Protein AF-A0AAE9YC35-F1 (afdb_monomer_lite)

Secondary structure (DSSP, 8-state):
-HHHHHHHHHHHHHHHHHHHHHHHHHHHHHHHHHHHHHHHHHHHHHHHHHTSHHHHHHHHHHHH----TT--PPP-PPPPPPPP---SSTTSTTHHHHHT-

Structure (mmCIF, N/CA/C/O backbone):
data_AF-A0AAE9YC35-F1
#
_entry.id   AF-A0AAE9YC35-F1
#
loop_
_atom_site.group_PDB
_atom_site.id
_atom_site.type_symbol
_atom_site.label_atom_id
_atom_site.label_alt_id
_atom_site.label_comp_id
_atom_site.label_asym_id
_atom_site.label_entity_id
_atom_site.label_seq_id
_atom_site.pdbx_PDB_ins_code
_atom_site.Cartn_x
_atom_site.Cartn_y
_atom_site.Cartn_z
_atom_site.occupancy
_atom_site.B_iso_or_equiv
_atom_site.auth_seq_id
_atom_site.auth_comp_id
_atom_site.auth_asym_id
_atom_site.auth_atom_id
_atom_site.pdbx_PDB_model_num
ATOM 1 N N . MET A 1 1 ? 42.545 -14.565 -51.411 1.00 57.22 1 MET A N 1
ATOM 2 C CA . MET A 1 1 ? 41.348 -13.727 -51.149 1.00 57.22 1 MET A CA 1
ATOM 3 C C . MET A 1 1 ? 40.329 -14.359 -50.202 1.00 57.22 1 MET A C 1
ATOM 5 O O . MET A 1 1 ? 39.731 -13.610 -49.448 1.00 57.22 1 MET A O 1
ATOM 9 N N . SER A 1 2 ? 40.137 -15.685 -50.183 1.00 68.69 2 SER A N 1
ATOM 10 C CA . SER A 1 2 ? 39.077 -16.308 -49.362 1.00 68.69 2 SER A CA 1
ATOM 11 C C . SER A 1 2 ? 39.253 -16.124 -47.839 1.00 68.69 2 SER A C 1
ATOM 13 O O . SER A 1 2 ? 38.322 -15.732 -47.146 1.00 68.69 2 SER A O 1
ATOM 15 N N . VAL A 1 3 ? 40.475 -16.287 -47.317 1.00 72.69 3 VAL A N 1
ATOM 16 C CA . VAL A 1 3 ? 40.760 -16.186 -45.867 1.00 72.69 3 VAL A CA 1
ATOM 17 C C . VAL A 1 3 ? 40.514 -14.776 -45.306 1.00 72.69 3 VAL A C 1
ATOM 19 O O . VAL A 1 3 ? 40.050 -14.628 -44.180 1.00 72.69 3 VAL A O 1
ATOM 22 N N . VAL A 1 4 ? 40.758 -13.735 -46.108 1.00 73.44 4 VAL A N 1
ATOM 23 C CA . VAL A 1 4 ? 40.560 -12.330 -45.704 1.00 73.44 4 VAL A CA 1
ATOM 24 C C . VAL A 1 4 ? 39.069 -11.994 -45.583 1.00 73.44 4 VAL A C 1
ATOM 26 O O . VAL A 1 4 ? 38.671 -11.325 -44.636 1.00 73.44 4 VAL A O 1
ATOM 29 N N . LEU A 1 5 ? 38.233 -12.512 -46.489 1.00 70.88 5 LEU A N 1
ATOM 30 C CA . LEU A 1 5 ? 36.776 -12.341 -46.440 1.00 70.88 5 LEU A CA 1
ATOM 31 C C . LEU A 1 5 ? 36.150 -13.048 -45.233 1.00 70.88 5 LEU A C 1
ATOM 33 O O . LEU A 1 5 ? 35.297 -12.472 -44.563 1.00 70.88 5 LEU A O 1
ATOM 37 N N . VAL A 1 6 ? 36.604 -14.266 -44.923 1.00 71.88 6 VAL A N 1
ATOM 38 C CA . VAL A 1 6 ? 36.142 -15.015 -43.743 1.00 71.88 6 VAL A CA 1
ATOM 39 C C . VAL A 1 6 ? 36.561 -14.311 -42.450 1.00 71.88 6 VAL A C 1
ATOM 41 O O . VAL A 1 6 ? 35.737 -14.151 -41.553 1.00 71.88 6 VAL A O 1
ATOM 44 N N . GLY A 1 7 ? 37.801 -13.817 -42.371 1.00 70.94 7 GLY A N 1
ATOM 45 C CA . GLY A 1 7 ? 38.269 -13.028 -41.228 1.00 70.94 7 GLY A CA 1
ATOM 46 C C . GLY A 1 7 ? 37.459 -11.744 -41.017 1.00 70.94 7 GLY A C 1
ATOM 47 O O . GLY A 1 7 ? 37.077 -11.439 -39.891 1.00 70.94 7 GLY A O 1
ATOM 48 N N . PHE A 1 8 ? 37.121 -11.026 -42.092 1.00 69.00 8 PHE A N 1
ATOM 49 C CA . PHE A 1 8 ? 36.329 -9.794 -42.010 1.00 69.00 8 PHE A CA 1
ATOM 50 C C . PHE A 1 8 ? 34.870 -10.051 -41.596 1.00 69.00 8 PHE A C 1
ATOM 52 O O . PHE A 1 8 ? 34.313 -9.309 -40.790 1.00 69.00 8 PHE A O 1
ATOM 59 N N . LEU A 1 9 ? 34.259 -11.135 -42.087 1.00 62.62 9 LEU A N 1
ATOM 60 C CA . LEU A 1 9 ? 32.922 -11.573 -41.668 1.00 62.62 9 LEU A CA 1
ATOM 61 C C . LEU A 1 9 ? 32.880 -11.952 -40.184 1.00 62.62 9 LEU A C 1
ATOM 63 O O . LEU A 1 9 ? 31.951 -11.559 -39.480 1.00 62.62 9 LEU A O 1
ATOM 67 N N . LEU A 1 10 ? 33.891 -12.674 -39.697 1.00 62.41 10 LEU A N 1
ATOM 68 C CA . LEU A 1 10 ? 33.982 -13.058 -38.288 1.00 62.41 10 LEU A CA 1
ATOM 69 C C . LEU A 1 10 ? 34.192 -11.844 -37.372 1.00 62.41 10 LEU A C 1
ATOM 71 O O . LEU A 1 10 ? 33.577 -11.773 -36.314 1.00 62.41 10 LEU A O 1
ATOM 75 N N . VAL A 1 11 ? 34.988 -10.857 -37.788 1.00 65.06 11 VAL A N 1
ATOM 76 C CA . VAL A 1 11 ? 35.226 -9.637 -36.997 1.00 65.06 11 VAL A CA 1
ATOM 77 C C . VAL A 1 11 ? 34.066 -8.638 -37.088 1.00 65.06 11 VAL A C 1
ATOM 79 O O . VAL A 1 11 ? 33.848 -7.898 -36.142 1.00 65.06 11 VAL A O 1
ATOM 82 N N . GLY A 1 12 ? 33.289 -8.601 -38.175 1.00 61.53 12 GLY A N 1
ATOM 83 C CA . GLY A 1 12 ? 32.176 -7.651 -38.333 1.00 61.53 12 GLY A CA 1
ATOM 84 C C . GLY A 1 12 ? 30.815 -8.157 -37.836 1.00 61.53 12 GLY A C 1
ATOM 85 O O . GLY A 1 12 ? 30.047 -7.407 -37.233 1.00 61.53 1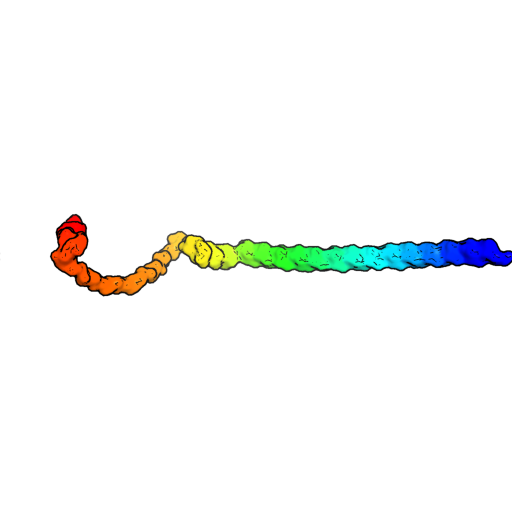2 GLY A O 1
ATOM 86 N N . VAL A 1 13 ? 30.489 -9.433 -38.066 1.00 62.88 13 VAL A N 1
ATOM 87 C CA . VAL A 1 13 ? 29.153 -9.992 -37.765 1.00 62.88 13 VAL A CA 1
ATOM 88 C C . VAL A 1 13 ? 29.037 -10.477 -36.320 1.00 62.88 13 VAL A C 1
ATOM 90 O O . VAL A 1 13 ? 27.970 -10.392 -35.716 1.00 62.88 13 VAL A O 1
ATOM 93 N N . PHE A 1 14 ? 30.125 -10.981 -35.740 1.00 63.44 14 PHE A N 1
ATOM 94 C CA . PHE A 1 14 ? 30.107 -11.515 -34.379 1.00 63.44 14 PHE A CA 1
ATOM 95 C C . PHE A 1 14 ? 29.926 -10.433 -33.294 1.00 63.44 14 PHE A C 1
ATOM 97 O O . PHE A 1 14 ? 29.036 -10.601 -32.456 1.00 63.44 14 PHE A O 1
ATOM 104 N N . PRO A 1 15 ? 30.653 -9.292 -33.304 1.00 67.12 15 PRO A N 1
ATOM 105 C CA . PRO A 1 15 ? 30.427 -8.247 -32.304 1.00 67.12 15 PRO A CA 1
ATOM 106 C C . PRO A 1 15 ? 29.090 -7.527 -32.490 1.00 67.12 15 PRO A C 1
ATOM 108 O O . PRO A 1 15 ? 28.491 -7.112 -31.505 1.00 67.12 15 PRO A O 1
ATOM 111 N N . THR A 1 16 ? 28.575 -7.414 -33.719 1.00 72.44 16 THR A N 1
ATOM 112 C CA . THR A 1 16 ? 27.278 -6.762 -33.966 1.00 72.44 16 THR A CA 1
ATOM 113 C C . THR A 1 16 ? 26.112 -7.593 -33.437 1.00 72.44 16 THR A C 1
ATOM 115 O O . THR A 1 16 ? 25.233 -7.041 -32.780 1.00 72.44 16 THR A O 1
ATOM 118 N N . ARG A 1 17 ? 26.124 -8.921 -33.621 1.00 76.56 17 ARG A N 1
ATOM 119 C CA . ARG A 1 17 ? 25.105 -9.811 -33.032 1.00 76.56 17 ARG A CA 1
ATOM 120 C C . ARG A 1 17 ? 25.160 -9.847 -31.507 1.00 76.56 17 ARG A C 1
ATOM 122 O O . ARG A 1 17 ? 24.116 -9.767 -30.873 1.00 76.56 17 ARG A O 1
ATOM 129 N N . ALA A 1 18 ? 26.355 -9.937 -30.924 1.00 79.69 18 ALA A N 1
ATOM 130 C CA . ALA A 1 18 ? 26.516 -9.936 -29.470 1.00 79.69 18 ALA A CA 1
ATOM 131 C C . ALA A 1 18 ? 26.100 -8.596 -28.838 1.00 79.69 18 ALA A C 1
ATOM 133 O O . ALA A 1 18 ? 25.555 -8.572 -27.738 1.00 79.69 18 ALA A O 1
ATOM 134 N N . TRP A 1 19 ? 26.343 -7.475 -29.519 1.00 81.06 19 TRP A N 1
ATOM 135 C CA . TRP A 1 19 ? 25.903 -6.156 -29.069 1.00 81.06 19 TRP A CA 1
ATOM 136 C C . TRP A 1 19 ? 24.382 -5.987 -29.150 1.00 81.06 19 TRP A C 1
ATOM 138 O O . TRP A 1 19 ? 23.787 -5.475 -28.208 1.00 81.06 19 TRP A O 1
ATOM 148 N N . LEU A 1 20 ? 23.745 -6.453 -30.232 1.00 85.94 20 LEU A N 1
ATOM 149 C CA . LEU A 1 20 ? 22.281 -6.452 -30.345 1.00 85.94 20 LEU A CA 1
ATOM 150 C C . LEU A 1 20 ? 21.639 -7.320 -29.255 1.00 85.94 20 LEU A C 1
ATOM 152 O O . LEU A 1 20 ? 20.776 -6.833 -28.538 1.00 85.94 20 LEU A O 1
ATOM 156 N N . ALA A 1 21 ? 22.141 -8.540 -29.043 1.00 84.69 21 ALA A N 1
ATOM 157 C CA . ALA A 1 21 ? 21.639 -9.423 -27.990 1.00 84.69 21 ALA A CA 1
ATOM 158 C C . ALA A 1 21 ? 21.775 -8.811 -26.582 1.00 84.69 21 ALA A C 1
ATOM 160 O O . ALA A 1 21 ? 20.846 -8.890 -25.787 1.00 84.69 21 ALA A O 1
ATOM 161 N N . GLN A 1 22 ? 22.899 -8.145 -26.283 1.00 82.81 22 GLN A N 1
ATOM 162 C CA . GLN A 1 22 ? 23.077 -7.435 -25.008 1.00 82.81 22 GLN A CA 1
ATOM 163 C C . GLN A 1 22 ? 22.105 -6.262 -24.842 1.00 82.81 22 GLN A C 1
ATOM 165 O O . GLN A 1 22 ? 21.657 -5.996 -23.731 1.00 82.81 22 GLN A O 1
ATOM 170 N N . ARG A 1 23 ? 21.784 -5.541 -25.924 1.00 90.06 23 ARG A N 1
ATOM 171 C CA . ARG A 1 23 ? 20.793 -4.457 -25.879 1.00 90.06 23 ARG A CA 1
ATOM 172 C C . ARG A 1 23 ? 19.390 -4.985 -25.631 1.00 90.06 23 ARG A C 1
ATOM 174 O O . ARG A 1 23 ? 18.676 -4.387 -24.834 1.00 90.06 23 ARG A O 1
ATOM 181 N N . ASP A 1 24 ? 19.025 -6.078 -26.289 1.00 90.75 24 ASP A N 1
ATOM 182 C CA . ASP A 1 24 ? 17.718 -6.708 -26.119 1.00 90.75 24 ASP A CA 1
ATOM 183 C C . ASP A 1 24 ? 17.563 -7.243 -24.690 1.00 90.75 24 ASP A C 1
ATOM 185 O O . ASP A 1 24 ? 16.549 -6.989 -24.045 1.00 90.75 24 ASP A O 1
ATOM 189 N N . GLU A 1 25 ? 18.599 -7.893 -24.150 1.00 90.69 25 GLU A N 1
ATOM 190 C CA . GLU A 1 25 ? 18.604 -8.343 -22.757 1.00 90.69 25 GLU A CA 1
ATOM 191 C C . GLU A 1 25 ? 18.510 -7.163 -21.783 1.00 90.69 25 GLU A C 1
ATOM 193 O O . GLU A 1 25 ? 17.713 -7.200 -20.850 1.00 90.69 25 GLU A O 1
ATOM 198 N N . LEU A 1 26 ? 19.251 -6.076 -22.022 1.00 94.19 26 LEU A N 1
ATOM 199 C CA . LEU A 1 26 ? 19.155 -4.881 -21.189 1.00 94.19 26 LEU A CA 1
ATOM 200 C C . LEU A 1 26 ? 17.752 -4.258 -21.240 1.00 94.19 26 LEU A C 1
ATOM 202 O O . LEU A 1 26 ? 17.246 -3.855 -20.196 1.00 94.19 26 LEU A O 1
ATOM 206 N N . SER A 1 27 ? 17.122 -4.202 -22.418 1.00 94.69 27 SER A N 1
ATOM 207 C CA . SER A 1 27 ? 15.745 -3.714 -22.582 1.00 94.69 27 SER A CA 1
ATOM 208 C C . SER A 1 27 ? 14.759 -4.576 -21.801 1.00 94.69 27 SER A C 1
ATOM 210 O O . SER A 1 27 ? 13.998 -4.048 -20.998 1.00 94.69 27 SER A O 1
ATOM 212 N N . ALA A 1 28 ? 14.834 -5.899 -21.962 1.00 95.12 28 ALA A N 1
ATOM 213 C CA . ALA A 1 28 ? 13.961 -6.836 -21.261 1.00 95.12 28 ALA A CA 1
ATOM 214 C C . ALA A 1 28 ? 14.093 -6.714 -19.735 1.00 95.12 28 ALA A C 1
ATOM 216 O O . ALA A 1 28 ? 13.096 -6.731 -19.022 1.00 95.12 28 ALA A O 1
ATOM 217 N N . ARG A 1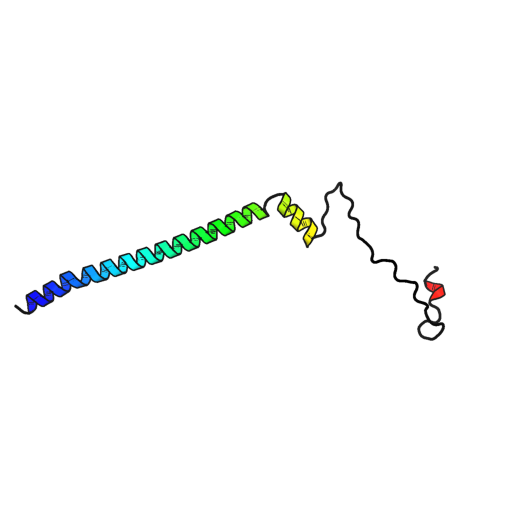 29 ? 15.318 -6.524 -19.225 1.00 95.69 29 ARG A N 1
ATOM 218 C CA . ARG A 1 29 ? 15.555 -6.296 -17.791 1.00 95.69 29 ARG A CA 1
ATOM 219 C C . ARG A 1 29 ? 14.992 -4.968 -17.295 1.00 95.69 29 ARG A C 1
ATOM 221 O O . ARG A 1 29 ? 14.488 -4.918 -16.182 1.00 95.69 29 ARG A O 1
ATOM 228 N N . HIS A 1 30 ? 15.083 -3.900 -18.087 1.00 96.81 30 HIS A N 1
ATOM 229 C CA . HIS A 1 30 ? 14.475 -2.618 -17.715 1.00 96.81 30 HIS A CA 1
ATOM 230 C C . HIS A 1 30 ? 12.947 -2.702 -17.704 1.00 96.81 30 HIS A C 1
ATOM 232 O O . HIS A 1 30 ? 12.324 -2.129 -16.820 1.00 96.81 30 HIS A O 1
ATOM 238 N N . GLU A 1 31 ? 12.350 -3.425 -18.652 1.00 97.56 31 GLU A N 1
ATOM 239 C CA . GLU A 1 31 ? 10.905 -3.673 -18.672 1.00 97.56 31 GLU A CA 1
ATOM 240 C C . GLU A 1 31 ? 10.455 -4.486 -17.452 1.00 97.56 31 GLU A C 1
ATOM 242 O O . GLU A 1 31 ? 9.472 -4.128 -16.809 1.00 97.56 31 GLU A O 1
ATOM 247 N N . GLU A 1 32 ? 11.200 -5.536 -17.092 1.00 97.19 32 GLU A N 1
ATOM 248 C CA . GLU A 1 32 ? 10.954 -6.330 -15.883 1.00 97.19 32 GLU A CA 1
ATOM 249 C C . GLU A 1 32 ? 11.045 -5.470 -14.614 1.00 97.19 32 GLU A C 1
ATOM 251 O O . GLU A 1 32 ? 10.154 -5.525 -13.769 1.00 97.19 32 GLU A O 1
ATOM 256 N N . LEU A 1 33 ? 12.083 -4.635 -14.497 1.00 98.19 33 LEU A N 1
ATOM 257 C CA . LEU A 1 33 ? 12.237 -3.717 -13.366 1.00 98.19 33 LEU A CA 1
ATOM 258 C C . LEU A 1 33 ? 11.088 -2.712 -13.283 1.00 98.19 33 LEU A C 1
ATOM 260 O O . LEU A 1 33 ? 10.506 -2.563 -12.216 1.00 98.19 33 LEU A O 1
ATOM 264 N N . ALA A 1 34 ? 10.715 -2.080 -14.396 1.00 98.19 34 ALA A N 1
ATOM 265 C CA . ALA A 1 34 ? 9.616 -1.118 -14.416 1.00 98.19 34 ALA A CA 1
ATOM 266 C C . ALA A 1 34 ? 8.273 -1.760 -14.024 1.00 98.19 34 ALA A C 1
ATOM 268 O O . ALA A 1 34 ? 7.452 -1.126 -13.363 1.00 98.19 34 ALA A O 1
ATOM 269 N N . ALA A 1 35 ? 8.045 -3.021 -14.409 1.00 98.19 35 ALA A N 1
ATOM 270 C CA . ALA A 1 35 ? 6.859 -3.766 -13.995 1.00 98.19 35 ALA A CA 1
ATOM 271 C C . ALA A 1 35 ? 6.859 -4.051 -12.484 1.00 98.19 35 ALA A C 1
ATOM 273 O O . ALA A 1 35 ? 5.832 -3.873 -11.832 1.00 98.19 35 ALA A O 1
ATOM 274 N N . LEU A 1 36 ? 8.007 -4.447 -11.925 1.00 98.44 36 LEU A N 1
ATOM 275 C CA . LEU A 1 36 ? 8.157 -4.696 -10.488 1.00 98.44 36 LEU A CA 1
ATOM 276 C C . LEU A 1 36 ? 8.015 -3.417 -9.657 1.00 98.44 36 LEU A C 1
ATOM 278 O O . LEU A 1 36 ? 7.358 -3.445 -8.623 1.00 98.44 36 LEU A O 1
ATOM 282 N N . GLU A 1 37 ? 8.594 -2.304 -10.107 1.00 98.38 37 GLU A N 1
ATOM 283 C CA . GLU A 1 37 ? 8.449 -0.994 -9.458 1.00 98.38 37 GLU A CA 1
ATOM 284 C C . GLU A 1 37 ? 6.980 -0.550 -9.451 1.00 98.38 37 GLU A C 1
ATOM 286 O O . GLU A 1 37 ? 6.460 -0.149 -8.417 1.00 98.38 37 GLU A O 1
ATOM 291 N N . GLN A 1 38 ? 6.263 -0.723 -10.566 1.00 98.44 38 GLN A N 1
ATOM 292 C CA . GLN A 1 38 ? 4.832 -0.416 -10.622 1.00 98.44 38 GLN A CA 1
ATOM 293 C C . GLN A 1 38 ? 3.997 -1.295 -9.675 1.00 98.44 38 GLN A C 1
ATOM 295 O O . GLN A 1 38 ? 3.044 -0.810 -9.063 1.00 98.44 38 GLN A O 1
ATOM 300 N N . GLU A 1 39 ? 4.316 -2.587 -9.565 1.00 98.19 39 GLU A N 1
ATOM 301 C CA . GLU A 1 39 ? 3.645 -3.480 -8.616 1.00 98.19 39 GLU A CA 1
ATOM 302 C C . GLU A 1 39 ? 3.949 -3.080 -7.168 1.00 98.19 39 GLU A C 1
ATOM 304 O O . GLU A 1 39 ? 3.040 -3.050 -6.336 1.00 98.19 39 GLU A O 1
ATOM 309 N N . GLN A 1 40 ? 5.203 -2.727 -6.878 1.00 98.25 40 GLN A N 1
ATOM 310 C CA . GLN A 1 40 ? 5.610 -2.230 -5.570 1.00 98.25 40 GLN A CA 1
ATOM 311 C C . GLN A 1 40 ? 4.828 -0.967 -5.196 1.00 98.25 40 GLN A C 1
ATOM 313 O O . GLN A 1 40 ? 4.205 -0.958 -4.135 1.00 98.25 40 GLN A O 1
ATOM 318 N N . ASP A 1 41 ? 4.795 0.044 -6.067 1.00 98.44 41 ASP A N 1
ATOM 319 C CA . ASP A 1 41 ? 4.069 1.298 -5.833 1.00 98.44 41 ASP A CA 1
ATOM 320 C C . ASP A 1 41 ? 2.585 1.029 -5.532 1.00 98.44 41 ASP A C 1
ATOM 322 O O . ASP A 1 41 ? 2.009 1.572 -4.587 1.00 98.44 41 ASP A O 1
ATOM 326 N N . ALA A 1 42 ? 1.961 0.126 -6.297 1.00 98.19 42 ALA A N 1
ATOM 327 C CA . ALA A 1 42 ? 0.568 -0.253 -6.089 1.00 98.19 42 ALA A CA 1
ATOM 328 C C . ALA A 1 42 ? 0.344 -0.978 -4.752 1.00 98.19 42 ALA A C 1
ATOM 330 O O . ALA A 1 42 ? -0.718 -0.842 -4.142 1.00 98.19 42 ALA A O 1
ATOM 331 N N . ILE A 1 43 ? 1.295 -1.787 -4.285 1.00 98.44 43 ILE A N 1
ATOM 332 C CA . ILE A 1 43 ? 1.212 -2.439 -2.971 1.00 98.44 43 ILE A CA 1
ATOM 333 C C . ILE A 1 43 ? 1.416 -1.412 -1.855 1.00 98.44 43 ILE A C 1
ATOM 335 O O . ILE A 1 43 ? 0.667 -1.434 -0.878 1.00 98.44 43 ILE A O 1
ATOM 339 N N . GLU A 1 44 ? 2.376 -0.501 -1.996 1.00 98.38 44 GLU A N 1
ATOM 340 C CA . GLU A 1 44 ? 2.653 0.551 -1.014 1.00 98.38 44 GLU A CA 1
ATOM 341 C C . GLU A 1 44 ? 1.439 1.470 -0.831 1.00 98.38 44 GLU A C 1
ATOM 343 O O . GLU A 1 44 ? 0.992 1.657 0.301 1.00 98.38 44 GLU A O 1
ATOM 348 N N . GLU A 1 45 ? 0.796 1.911 -1.916 1.00 98.19 45 GLU A N 1
ATOM 349 C CA . GLU A 1 45 ? -0.442 2.703 -1.850 1.00 98.19 45 GLU A CA 1
ATOM 350 C C . GLU A 1 45 ? -1.571 1.955 -1.113 1.00 98.19 45 GLU A C 1
ATOM 352 O O . GLU A 1 45 ? -2.350 2.534 -0.347 1.00 98.19 45 GLU A O 1
ATOM 357 N N . GLN A 1 46 ? -1.676 0.639 -1.316 1.00 97.56 46 GLN A N 1
ATOM 358 C CA . GLN A 1 46 ? -2.655 -0.180 -0.601 1.00 97.56 46 GLN A CA 1
ATOM 359 C C . GLN A 1 46 ? -2.337 -0.280 0.887 1.00 97.56 46 GLN A C 1
ATOM 361 O O . GLN A 1 46 ? -3.252 -0.176 1.704 1.00 97.56 46 GLN A O 1
ATOM 366 N N . VAL A 1 47 ? -1.067 -0.475 1.241 1.00 98.00 47 VAL A N 1
ATOM 367 C CA . VAL A 1 47 ? -0.620 -0.518 2.635 1.00 98.00 47 VAL A CA 1
ATOM 368 C C . VAL A 1 47 ? -0.918 0.810 3.321 1.00 98.00 47 VAL A C 1
ATOM 370 O O . VAL A 1 47 ? -1.527 0.803 4.389 1.00 98.00 47 VAL A O 1
ATOM 373 N N . GLU A 1 48 ? -0.567 1.933 2.699 1.00 98.06 48 GLU A N 1
ATOM 374 C CA . GLU A 1 48 ? -0.842 3.267 3.235 1.00 98.06 48 GLU A CA 1
ATOM 375 C C . GLU A 1 48 ? -2.338 3.478 3.472 1.00 98.06 48 GLU A C 1
ATOM 377 O O . GLU A 1 48 ? -2.745 3.880 4.563 1.00 98.06 48 GLU A O 1
ATOM 382 N N . ARG A 1 49 ? -3.178 3.125 2.490 1.00 97.25 49 ARG A N 1
ATOM 383 C CA . ARG A 1 49 ? -4.636 3.214 2.626 1.00 97.25 49 ARG A CA 1
ATOM 384 C C . ARG A 1 49 ? -5.161 2.353 3.776 1.00 97.25 49 ARG A C 1
ATOM 386 O O . ARG A 1 49 ? -5.963 2.834 4.573 1.00 97.25 49 ARG A O 1
ATOM 393 N N . LEU A 1 50 ? -4.708 1.102 3.877 1.00 97.00 50 LEU A N 1
ATOM 394 C CA . LEU A 1 50 ? -5.132 0.155 4.916 1.00 97.00 50 LEU A CA 1
ATOM 395 C C . LEU A 1 50 ? -4.656 0.543 6.320 1.00 97.00 50 LEU A C 1
ATOM 397 O O . LEU A 1 50 ? -5.245 0.100 7.302 1.00 97.00 50 LEU A O 1
ATOM 401 N N . GLN A 1 51 ? -3.609 1.360 6.425 1.00 97.00 51 GLN A N 1
ATOM 402 C CA . GLN A 1 51 ? -3.093 1.861 7.698 1.00 97.00 51 GLN A CA 1
ATOM 403 C C . GLN A 1 51 ? -3.785 3.142 8.180 1.00 97.00 51 GLN A C 1
ATOM 405 O O . GLN A 1 51 ? -3.526 3.583 9.301 1.00 97.00 51 GLN A O 1
ATOM 410 N N . THR A 1 52 ? -4.663 3.745 7.373 1.00 98.06 52 THR A N 1
ATOM 411 C CA . THR A 1 52 ? -5.449 4.905 7.814 1.00 98.06 52 THR A CA 1
ATOM 412 C C . THR A 1 52 ? -6.406 4.523 8.943 1.00 98.06 52 THR A C 1
ATOM 414 O O . THR A 1 52 ? -6.941 3.413 8.983 1.00 98.06 52 THR A O 1
ATOM 417 N N . GLN A 1 53 ? -6.641 5.452 9.872 1.00 96.38 53 GLN A N 1
ATOM 418 C CA . GLN A 1 53 ? -7.512 5.209 11.024 1.00 96.38 53 GLN A CA 1
ATOM 419 C C . GLN A 1 53 ? -8.942 4.876 10.580 1.00 96.38 53 GLN A C 1
ATOM 421 O O . GLN A 1 53 ? -9.587 4.004 11.157 1.00 96.38 53 GLN A O 1
ATOM 426 N N . GLU A 1 54 ? -9.423 5.546 9.537 1.00 96.19 54 GLU A N 1
ATOM 427 C CA . GLU A 1 54 ? -10.740 5.334 8.952 1.00 96.19 54 GLU A CA 1
ATOM 428 C C . GLU A 1 54 ? -10.894 3.909 8.414 1.00 96.19 54 GLU A C 1
ATOM 430 O O . GLU A 1 54 ? -11.899 3.252 8.688 1.00 96.19 54 GLU A O 1
ATOM 435 N N . GLU A 1 55 ? -9.893 3.411 7.686 1.00 97.31 55 GLU A N 1
ATOM 436 C CA . GLU A 1 55 ? -9.936 2.083 7.076 1.00 97.31 55 GLU A CA 1
ATOM 437 C C . GLU A 1 55 ? -9.774 0.971 8.116 1.00 97.31 55 GLU A C 1
ATOM 439 O O . GLU A 1 55 ? -10.484 -0.038 8.068 1.00 97.31 55 GLU A O 1
ATOM 444 N N . ILE A 1 56 ? -8.917 1.189 9.118 1.00 96.62 56 ILE A N 1
ATOM 445 C CA . ILE A 1 56 ? -8.801 0.306 10.282 1.00 96.62 56 ILE A CA 1
ATOM 446 C C . ILE A 1 56 ? -10.142 0.219 11.014 1.00 96.62 56 ILE A C 1
ATOM 448 O O . ILE A 1 56 ? -10.607 -0.881 11.307 1.00 96.62 56 ILE A O 1
ATOM 452 N N . GLU A 1 57 ? -10.791 1.352 11.295 1.00 94.88 57 GLU A N 1
ATOM 453 C CA . GLU A 1 57 ? -12.094 1.359 11.963 1.00 94.88 57 GLU A CA 1
ATOM 454 C C . GLU A 1 57 ? -13.185 0.707 11.119 1.00 94.88 57 GLU A C 1
ATOM 456 O O . GLU A 1 57 ? -14.016 -0.023 11.663 1.00 94.88 57 GLU A O 1
ATOM 461 N N . ARG A 1 58 ? -13.182 0.930 9.801 1.00 95.56 58 ARG A N 1
ATOM 462 C CA . ARG A 1 58 ? -14.117 0.286 8.877 1.00 95.56 58 ARG A CA 1
ATOM 463 C C . ARG A 1 58 ? -13.995 -1.234 8.964 1.00 95.56 58 ARG A C 1
ATOM 465 O O . ARG A 1 58 ? -14.991 -1.902 9.229 1.00 95.56 58 ARG A O 1
ATOM 472 N N . ILE A 1 59 ? -12.781 -1.772 8.829 1.00 96.25 59 ILE A N 1
ATOM 473 C CA . ILE A 1 59 ? -12.522 -3.217 8.924 1.00 96.25 59 ILE A CA 1
ATOM 474 C C . ILE A 1 59 ? -12.861 -3.741 10.326 1.00 96.25 59 ILE A C 1
ATOM 476 O O . ILE A 1 59 ? -13.507 -4.778 10.456 1.00 96.25 59 ILE A O 1
ATOM 480 N N . ALA A 1 60 ? -12.479 -3.025 11.385 1.00 95.25 60 ALA A N 1
ATOM 481 C CA . ALA A 1 60 ? -12.793 -3.402 12.762 1.00 95.25 60 ALA A CA 1
ATOM 482 C C . ALA A 1 60 ? -1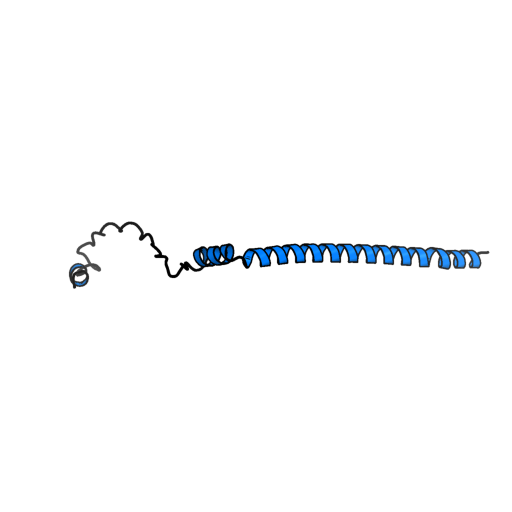4.311 -3.535 12.992 1.00 95.25 60 ALA A C 1
ATOM 484 O O . ALA A 1 60 ? -14.764 -4.468 13.658 1.00 95.25 60 ALA A O 1
ATOM 485 N N . ARG A 1 61 ? -15.110 -2.634 12.415 1.00 92.81 61 ARG A N 1
ATOM 486 C CA . ARG A 1 61 ? -16.575 -2.660 12.511 1.00 92.81 61 ARG A CA 1
ATOM 487 C C . ARG A 1 61 ? -17.196 -3.747 11.636 1.00 92.81 61 ARG A C 1
ATOM 489 O O . ARG A 1 61 ? -18.072 -4.463 12.112 1.00 92.81 61 ARG A O 1
ATOM 496 N N . GLU A 1 62 ? -16.760 -3.866 10.385 1.00 94.00 62 GLU A N 1
ATOM 497 C CA . GLU A 1 62 ? -17.345 -4.788 9.404 1.00 94.00 62 GLU A CA 1
ATOM 498 C C . GLU A 1 62 ? -16.994 -6.251 9.690 1.00 94.00 62 GLU A C 1
ATOM 500 O O . GLU A 1 62 ? -17.886 -7.096 9.739 1.00 94.00 62 GLU A O 1
ATOM 505 N N . GLU A 1 63 ? -15.716 -6.544 9.933 1.00 94.81 63 GLU A N 1
ATOM 506 C CA . GLU A 1 63 ? -15.221 -7.921 10.067 1.00 94.81 63 GLU A CA 1
ATOM 507 C C . GLU A 1 63 ? -15.245 -8.416 11.516 1.00 94.81 63 GLU A C 1
ATOM 509 O O . GLU A 1 63 ? -15.457 -9.601 11.776 1.00 94.81 63 GLU A O 1
ATOM 514 N N . TYR A 1 64 ? -15.052 -7.514 12.483 1.00 92.19 64 TYR A N 1
ATOM 515 C CA . TYR A 1 64 ? -14.915 -7.885 13.895 1.00 92.19 64 TYR A CA 1
ATOM 516 C C . TYR A 1 64 ? -16.055 -7.370 14.780 1.00 92.19 64 TYR A C 1
ATOM 518 O O . TYR A 1 64 ? -16.112 -7.721 15.960 1.00 92.19 64 TYR A O 1
ATOM 526 N N . GLY A 1 65 ? -16.977 -6.561 14.244 1.00 90.19 65 GLY A N 1
ATOM 527 C CA . GLY A 1 65 ? -18.091 -5.996 15.009 1.00 90.19 65 GLY A CA 1
ATOM 528 C C . GLY A 1 65 ? -17.651 -5.083 16.159 1.00 90.19 65 GLY A C 1
ATOM 529 O O . GLY A 1 65 ? -18.395 -4.931 17.129 1.00 90.19 65 GLY A O 1
ATOM 530 N N . MET A 1 66 ? -16.439 -4.524 16.089 1.00 91.50 66 MET A N 1
ATOM 531 C CA . MET A 1 66 ? -15.901 -3.638 17.1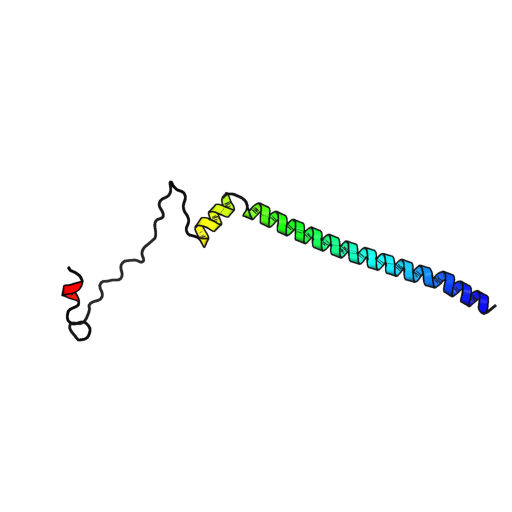19 1.00 91.50 66 MET A CA 1
ATOM 532 C C . MET A 1 66 ? -16.617 -2.283 17.107 1.00 91.50 66 MET A C 1
ATOM 534 O O . MET A 1 66 ? -17.043 -1.796 16.060 1.00 91.50 66 MET A O 1
ATOM 538 N N . THR A 1 67 ? -16.719 -1.652 18.276 1.00 91.94 67 THR A N 1
ATOM 539 C CA . THR A 1 67 ? -17.232 -0.285 18.449 1.00 91.94 67 THR A CA 1
ATOM 540 C C . THR A 1 67 ? -16.258 0.531 19.284 1.00 91.94 67 THR A C 1
ATOM 542 O O . THR A 1 67 ? -15.387 -0.032 19.951 1.00 91.94 67 THR A O 1
ATOM 545 N N . ARG A 1 68 ? -16.394 1.858 19.262 1.00 89.75 68 ARG A N 1
ATOM 546 C CA . ARG A 1 68 ? -15.626 2.720 20.171 1.00 89.75 68 ARG A CA 1
ATOM 547 C C . ARG A 1 68 ? -16.123 2.566 21.610 1.00 89.75 68 ARG A C 1
ATOM 549 O O . ARG A 1 68 ? -17.231 2.080 21.842 1.00 89.75 68 ARG A O 1
ATOM 556 N N . GLU A 1 69 ? -15.302 2.979 22.574 1.00 87.38 69 GLU A N 1
ATOM 557 C CA . GLU A 1 69 ? -15.639 2.882 24.004 1.00 87.38 69 GLU A CA 1
ATOM 558 C C . GLU A 1 69 ? -16.877 3.712 24.385 1.00 87.38 69 GLU A C 1
ATOM 560 O O . GLU A 1 69 ? -17.593 3.359 25.319 1.00 87.38 69 GLU A O 1
ATOM 565 N N . ASP A 1 70 ? -17.150 4.795 23.655 1.00 91.19 70 ASP A N 1
ATOM 566 C CA . ASP A 1 70 ? -18.292 5.690 23.845 1.00 91.19 70 ASP A CA 1
ATOM 567 C C . ASP A 1 70 ? -19.526 5.317 22.998 1.00 91.19 70 ASP A C 1
ATOM 569 O O . ASP A 1 70 ? -20.547 6.007 23.040 1.00 91.19 70 ASP A O 1
ATOM 573 N N . GLU A 1 71 ? -19.475 4.206 22.257 1.00 87.94 71 GLU A N 1
ATOM 574 C CA . GLU A 1 71 ? -20.552 3.741 21.382 1.00 87.94 71 GLU A CA 1
ATOM 575 C C . GLU A 1 71 ? -21.299 2.533 21.966 1.00 87.94 71 GLU A C 1
ATOM 577 O O . GLU A 1 71 ? -20.715 1.621 22.546 1.00 87.94 71 GLU A O 1
ATOM 582 N N . THR A 1 72 ? -22.621 2.480 21.758 1.00 83.06 72 THR A N 1
ATOM 583 C CA . THR A 1 72 ? -23.445 1.306 22.101 1.00 83.06 72 THR A CA 1
ATOM 584 C C . THR A 1 72 ? -23.862 0.560 20.838 1.00 83.06 72 THR A C 1
ATOM 586 O O . THR A 1 72 ? -24.625 1.083 20.024 1.00 83.06 72 THR A O 1
ATOM 589 N N . ALA A 1 73 ? -23.399 -0.681 20.681 1.00 81.25 73 ALA A N 1
ATOM 590 C CA . ALA A 1 73 ? -23.809 -1.537 19.573 1.00 81.25 73 ALA A CA 1
ATOM 591 C C . ALA A 1 73 ? -25.251 -2.036 19.768 1.00 81.25 73 ALA A C 1
ATOM 593 O O . ALA A 1 73 ? -25.534 -2.808 20.686 1.00 81.25 73 ALA A O 1
ATOM 594 N N . PHE A 1 74 ? -26.161 -1.657 18.872 1.00 80.69 74 PHE A N 1
ATOM 595 C CA . PHE A 1 74 ? -27.504 -2.232 18.827 1.00 80.69 74 PHE A CA 1
ATOM 596 C C . PHE A 1 74 ? -27.543 -3.379 17.823 1.00 80.69 74 PHE A C 1
ATOM 598 O O . PHE A 1 74 ? -27.349 -3.180 16.625 1.00 80.69 74 PHE A O 1
ATOM 605 N N . ARG A 1 75 ? -27.833 -4.593 18.298 1.00 77.75 75 ARG A N 1
ATOM 606 C CA . ARG A 1 75 ? -28.120 -5.727 17.418 1.00 77.75 75 ARG A CA 1
ATOM 607 C C . ARG A 1 75 ? -29.629 -5.815 17.222 1.00 77.75 75 ARG A C 1
ATOM 609 O O . ARG A 1 75 ? -30.369 -5.948 18.193 1.00 77.75 75 ARG A O 1
ATOM 616 N N . MET A 1 76 ? -30.085 -5.750 15.974 1.00 81.69 76 MET A N 1
ATOM 617 C CA . MET A 1 76 ? -31.472 -6.073 15.644 1.00 81.69 76 MET A CA 1
ATOM 618 C C . MET A 1 76 ? -31.676 -7.559 15.938 1.00 81.69 76 MET A C 1
ATOM 620 O O . MET A 1 76 ? -31.079 -8.410 15.274 1.00 81.69 76 MET A O 1
ATOM 624 N N . LEU A 1 77 ? -32.483 -7.884 16.947 1.00 80.00 77 LEU A N 1
ATOM 625 C CA . LEU A 1 77 ? -32.986 -9.245 17.062 1.00 80.00 77 LEU A CA 1
ATOM 626 C C . LEU A 1 77 ? -33.956 -9.474 15.896 1.00 80.00 77 LEU A C 1
ATOM 628 O O . LEU A 1 77 ? -34.705 -8.552 15.550 1.00 80.00 77 LEU A O 1
ATOM 632 N N . PRO A 1 78 ? -33.963 -10.670 15.280 1.00 80.19 78 PRO A N 1
ATOM 633 C CA . PRO A 1 78 ? -35.039 -11.014 14.366 1.00 80.19 78 PRO A CA 1
ATOM 634 C C . PRO A 1 78 ? -36.370 -10.783 15.087 1.00 80.19 78 PRO A C 1
ATOM 636 O O . PRO A 1 78 ? -36.468 -11.009 16.297 1.00 80.19 78 PRO A O 1
ATOM 639 N N . GLY A 1 79 ? -37.370 -10.286 14.351 1.00 79.06 79 GLY A N 1
ATOM 640 C CA . GLY A 1 79 ? -38.706 -10.072 14.901 1.00 79.06 79 GLY A CA 1
ATOM 641 C C . GLY A 1 79 ? -39.144 -11.311 15.676 1.00 79.06 79 GLY A C 1
ATOM 642 O O . GLY A 1 79 ? -38.862 -12.429 15.238 1.00 79.06 79 GLY A O 1
ATOM 643 N N . ALA A 1 80 ? -39.756 -11.102 16.846 1.00 72.94 80 ALA A N 1
ATOM 644 C CA . ALA A 1 80 ? -40.153 -12.192 17.726 1.00 72.94 80 ALA A CA 1
ATOM 645 C C . ALA A 1 80 ? -40.858 -13.276 16.904 1.00 72.94 80 ALA A C 1
ATOM 647 O O . ALA A 1 80 ? -41.845 -12.998 16.217 1.00 72.94 80 ALA A O 1
ATOM 648 N N . VAL A 1 81 ? -40.309 -14.493 16.929 1.00 75.06 81 VAL A N 1
ATOM 649 C CA . VAL A 1 81 ? -40.971 -15.638 16.307 1.00 75.06 81 VAL A CA 1
ATOM 650 C C . VAL A 1 81 ? -42.317 -15.762 17.007 1.00 75.06 81 VAL A C 1
ATOM 652 O O . VAL A 1 81 ? -42.370 -15.734 18.239 1.00 75.06 81 VAL A O 1
ATOM 655 N N . ALA A 1 82 ? -43.399 -15.813 16.226 1.00 79.12 82 ALA A N 1
ATOM 656 C CA . ALA A 1 82 ? -44.731 -15.993 16.783 1.00 79.12 82 ALA A CA 1
ATOM 657 C C . ALA A 1 82 ? -44.715 -17.194 17.747 1.00 79.12 82 ALA A C 1
ATOM 659 O O . ALA A 1 82 ? -44.024 -18.177 17.451 1.00 79.12 82 ALA A O 1
ATOM 660 N N . PRO A 1 83 ? -45.435 -17.126 18.881 1.00 76.50 83 PRO A N 1
ATOM 661 C CA . PRO A 1 83 ? -45.546 -18.256 19.790 1.00 76.50 83 PRO A CA 1
ATOM 662 C C . PRO A 1 83 ? -45.921 -19.509 18.996 1.00 76.50 83 PRO A C 1
ATOM 664 O O . PRO A 1 83 ? -46.903 -19.508 18.254 1.00 76.50 83 PRO A O 1
ATOM 667 N N . VAL A 1 84 ? -45.095 -20.547 19.094 1.00 77.50 84 VAL A N 1
ATOM 668 C CA . VAL A 1 84 ? -45.414 -21.850 18.513 1.00 77.50 84 VAL A CA 1
ATOM 669 C C . VAL A 1 84 ? -46.416 -22.511 19.449 1.00 77.50 84 VAL A C 1
ATOM 671 O O . VAL A 1 84 ? -46.078 -22.767 20.603 1.00 77.50 84 VAL A O 1
ATOM 674 N N . ASP A 1 85 ? -47.626 -22.791 18.957 1.00 79.44 85 ASP A N 1
ATOM 675 C CA . ASP A 1 85 ? -48.565 -23.681 19.647 1.00 79.44 85 ASP A CA 1
ATOM 676 C C . ASP A 1 85 ? -47.983 -25.099 19.618 1.00 79.44 85 ASP A C 1
ATOM 678 O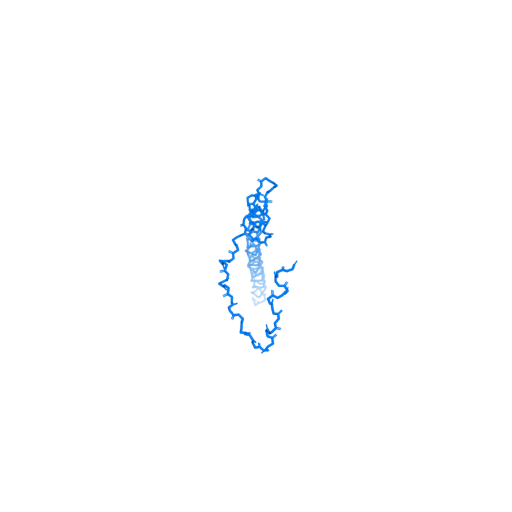 O . ASP A 1 85 ? -47.948 -25.766 18.578 1.00 79.44 85 ASP A O 1
ATOM 682 N N . LEU A 1 86 ? -47.461 -25.537 20.762 1.00 81.38 86 LEU A N 1
ATOM 683 C CA . LEU A 1 86 ? -46.989 -26.901 20.953 1.00 81.38 86 LEU A CA 1
ATOM 684 C C . LEU A 1 86 ? -48.211 -27.810 21.149 1.00 81.38 86 LEU A C 1
ATOM 686 O O . LEU A 1 86 ? -49.086 -27.485 21.947 1.00 81.38 86 LEU A O 1
ATOM 690 N N . PRO A 1 87 ? -48.315 -28.936 20.425 1.00 81.19 87 PRO A N 1
ATOM 691 C CA . PRO A 1 87 ? -49.428 -29.855 20.618 1.00 81.19 87 PRO A CA 1
ATOM 692 C C . PRO A 1 87 ? -49.309 -30.573 21.969 1.00 81.19 87 PRO A C 1
ATOM 694 O O . PRO A 1 87 ? -48.222 -31.015 22.333 1.00 81.19 87 PRO A O 1
ATOM 697 N N . ASP A 1 88 ? -50.440 -30.816 22.639 1.00 80.81 88 ASP A N 1
ATOM 698 C CA . ASP A 1 88 ? -50.540 -31.528 23.934 1.00 80.81 88 ASP A CA 1
ATOM 699 C C . ASP A 1 88 ? -50.170 -33.030 23.871 1.00 80.81 88 ASP A C 1
ATOM 701 O O . ASP A 1 88 ? -50.529 -33.834 24.734 1.00 80.81 88 ASP A O 1
ATOM 705 N N . THR A 1 89 ? -49.481 -33.458 22.817 1.00 83.44 89 THR A N 1
ATOM 706 C CA . THR A 1 89 ? -49.129 -34.852 22.547 1.00 83.44 89 THR A CA 1
ATOM 707 C C . THR A 1 89 ? -47.623 -35.057 22.599 1.00 83.44 89 THR A C 1
ATOM 709 O O . THR A 1 89 ? -46.841 -34.162 22.281 1.00 83.44 89 THR A O 1
ATOM 712 N N . TRP A 1 90 ? -47.203 -36.272 22.954 1.00 80.19 90 TRP A N 1
ATOM 713 C CA . TRP A 1 90 ? -45.795 -36.672 22.965 1.00 80.19 90 TRP A CA 1
ATOM 714 C C . TRP A 1 90 ? -45.070 -36.269 21.666 1.00 80.19 90 TRP A C 1
ATOM 716 O O . TRP A 1 90 ? -45.621 -36.489 20.584 1.00 80.19 90 TRP A O 1
ATOM 726 N N . PRO A 1 91 ? -43.832 -35.741 21.728 1.00 82.81 91 PRO A N 1
ATOM 727 C CA . PRO A 1 91 ? -42.951 -35.596 22.897 1.00 82.81 91 PRO A CA 1
ATOM 728 C C . PRO A 1 91 ? -43.105 -34.280 23.683 1.00 82.81 91 PRO A C 1
ATOM 730 O O . PRO A 1 91 ? -42.272 -33.995 24.538 1.00 82.81 91 PRO A O 1
ATOM 733 N N . PHE A 1 92 ? -44.133 -33.473 23.406 1.00 80.56 92 PHE A N 1
ATOM 734 C CA . PHE A 1 92 ? -44.267 -32.109 23.943 1.00 80.56 92 PHE A CA 1
ATOM 735 C C . PHE A 1 92 ? -45.133 -32.016 25.208 1.00 80.56 92 PHE A C 1
ATOM 737 O O . PHE A 1 92 ? -45.357 -30.941 25.746 1.00 80.56 92 PHE A O 1
ATOM 744 N N . THR A 1 93 ? -45.584 -33.149 25.742 1.00 77.88 93 THR A N 1
ATOM 745 C CA . THR A 1 93 ? -46.291 -33.201 27.026 1.00 77.88 93 THR A CA 1
ATOM 746 C C . THR A 1 93 ? -45.384 -32.706 28.160 1.00 77.88 93 THR A C 1
ATOM 748 O O . THR A 1 93 ? -44.393 -33.369 28.471 1.00 77.88 93 THR A O 1
ATOM 751 N N . GLY A 1 94 ? -45.732 -31.581 28.796 1.00 73.50 94 GLY A N 1
ATOM 752 C CA . GLY A 1 94 ? -45.012 -31.022 29.951 1.00 73.50 94 GLY A CA 1
ATOM 753 C C . GLY A 1 94 ? -44.097 -29.828 29.650 1.00 73.50 94 GLY A C 1
ATOM 754 O O . GLY A 1 94 ? -43.319 -29.437 30.520 1.00 73.50 94 GLY A O 1
ATOM 755 N N . THR A 1 95 ? -44.184 -29.240 28.451 1.00 71.69 95 THR A N 1
ATOM 756 C CA . THR A 1 95 ? -43.415 -28.046 28.054 1.00 71.69 95 THR A CA 1
ATOM 757 C C . THR A 1 95 ? -43.698 -26.796 28.878 1.00 71.69 95 THR A C 1
ATOM 759 O O . THR A 1 95 ? -42.841 -25.933 29.065 1.00 71.69 95 THR A O 1
ATOM 762 N N . ASP A 1 96 ? -44.903 -26.728 29.415 1.00 68.19 96 ASP A N 1
ATOM 763 C CA . ASP A 1 96 ? -45.496 -25.523 29.989 1.00 68.19 96 ASP A CA 1
ATOM 764 C C . ASP A 1 96 ? -44.980 -25.275 31.420 1.00 68.19 96 ASP A C 1
ATOM 766 O O . ASP A 1 96 ? -44.893 -24.129 31.861 1.00 68.19 96 ASP A O 1
ATOM 770 N N . ASP A 1 97 ? -44.571 -26.343 32.125 1.00 70.38 97 ASP A N 1
ATOM 771 C CA . ASP A 1 97 ? -44.025 -26.294 33.494 1.00 70.38 97 ASP A CA 1
ATOM 772 C C . ASP A 1 97 ? -42.575 -25.781 33.537 1.00 70.38 97 ASP A C 1
ATOM 774 O O . ASP A 1 97 ? -42.167 -25.156 34.516 1.00 70.38 97 ASP A O 1
ATOM 778 N N . TRP A 1 98 ? -41.774 -26.008 32.485 1.00 63.88 98 TRP A N 1
ATOM 779 C CA . TRP A 1 98 ? -40.364 -25.592 32.485 1.00 63.88 98 TRP A CA 1
ATOM 780 C C . TRP A 1 98 ? -40.160 -24.133 32.069 1.00 63.88 98 TRP A C 1
ATOM 782 O O . TRP A 1 98 ? -39.163 -23.535 32.462 1.00 63.88 98 TRP A O 1
ATOM 792 N N . LEU A 1 99 ? -41.049 -23.566 31.242 1.00 67.62 99 LEU A N 1
ATOM 793 C CA . LEU A 1 99 ? -40.900 -22.201 30.711 1.00 67.62 99 LEU A CA 1
ATOM 794 C C . LEU A 1 99 ? -41.251 -21.114 31.740 1.00 67.62 99 LEU A C 1
ATOM 796 O O . LEU A 1 99 ? -40.833 -19.972 31.578 1.00 67.62 99 LEU A O 1
ATOM 800 N N . ASN A 1 100 ? -42.007 -21.464 32.784 1.00 66.75 100 ASN A N 1
ATOM 801 C CA . ASN A 1 100 ? -42.540 -20.541 33.794 1.00 66.75 100 ASN A CA 1
ATOM 802 C C . ASN A 1 100 ? -41.845 -20.641 35.170 1.00 66.75 100 ASN A C 1
ATOM 804 O O . ASN A 1 100 ? -42.376 -20.121 36.155 1.00 66.75 100 ASN A O 1
ATOM 808 N N . ARG A 1 101 ? -40.691 -21.314 35.259 1.00 54.97 101 ARG A N 1
ATOM 809 C CA . ARG A 1 101 ? -39.908 -21.496 36.494 1.00 54.97 101 ARG A CA 1
ATOM 810 C C . ARG A 1 101 ? -38.642 -20.646 36.477 1.00 54.97 101 ARG A C 1
ATOM 812 O O . ARG A 1 101 ? -38.310 -20.104 37.553 1.00 54.97 101 ARG A O 1
#

Sequence (101 aa):
MSVVLVGFLLVG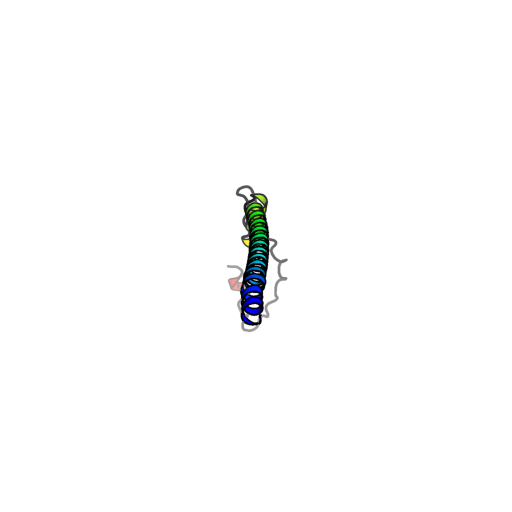VFPTRAWLAQRDELSARHEELAALEQEQDAIEEQVERLQTQEEIERIAREEYGMTREDETAFRMLPGAVAPVDLPDTWPFTGTDDWLNR

Foldseek 3Di:
DVVVVVVVCCVPVVVVVVVVVVVVVVVVVVVVVVVVVVVVVVVVVVVVVCPDPVNVVVCCCPVVVDDDPPDDDDDDDPDPDPDDPDDCDPPCPPVVVVVVD

Organism: NCBI:txid467976

InterPro domains:
  IPR007060 Septum formation initiator FtsL/DivIC [PF04977] (4-76)

Radius of gyration: 38.49 Å; chains: 1; bounding box: 92×42×88 Å

pLDDT: mean 84.44, std 12.18, range [54.97, 98.44]